Protein AF-A0A923BYA6-F1 (afdb_monomer_lite)

Secondary structure (DSSP, 8-state):
--TTHHHHHHIIIIIIIIIS---HHHHHHHHHHHHHHHHHHHHHH---S----SSB-TTSSBPPHHHHHHHHHHHHHHHHHH-GGGTTS---HHHHHHHHHHHHHHHH--HHHHHHHHT-SSTHHHHHHHHH--HHHHHHHHHSPPP----------HHHHHHHH--

pLDDT: mean 77.7, std 11.33, range [45.28, 96.12]

Radius of gyration: 24.32 Å; chains: 1; bounding box: 38×46×76 Å

Structure (mmCIF, N/CA/C/O backbone):
data_AF-A0A923BYA6-F1
#
_entry.id   AF-A0A923BYA6-F1
#
loop_
_atom_site.group_PDB
_atom_site.id
_atom_site.type_symbol
_atom_site.label_atom_id
_atom_site.label_alt_id
_atom_site.label_comp_id
_atom_site.label_asym_id
_atom_site.label_entity_id
_atom_site.label_seq_id
_atom_site.pdbx_PDB_ins_code
_atom_site.Cartn_x
_atom_site.Cartn_y
_atom_site.Cartn_z
_atom_site.occupancy
_atom_site.B_iso_or_equiv
_atom_site.auth_seq_id
_atom_site.auth_comp_id
_atom_site.auth_asym_id
_atom_site.auth_atom_id
_atom_site.pdbx_PDB_model_num
ATOM 1 N N . MET A 1 1 ? -3.812 -10.064 -28.946 1.00 48.19 1 MET A N 1
ATOM 2 C CA . MET A 1 1 ? -4.207 -10.042 -27.518 1.00 48.19 1 MET A CA 1
ATOM 3 C C . MET A 1 1 ? -2.940 -10.030 -26.677 1.00 48.19 1 MET A C 1
ATOM 5 O O . MET A 1 1 ? -2.030 -10.780 -26.997 1.00 48.19 1 MET A O 1
ATOM 9 N N . THR A 1 2 ? -2.831 -9.154 -25.676 1.00 62.66 2 THR A N 1
ATOM 10 C CA . THR A 1 2 ? -1.650 -9.089 -24.795 1.00 62.66 2 THR A CA 1
ATOM 11 C C . THR A 1 2 ? -1.549 -10.351 -23.932 1.00 62.66 2 THR A C 1
ATOM 13 O O . THR A 1 2 ? -2.568 -10.863 -23.474 1.00 62.66 2 THR A O 1
ATOM 16 N N . ALA A 1 3 ? -0.328 -10.832 -23.666 1.00 68.50 3 ALA A N 1
ATOM 17 C CA . ALA A 1 3 ? -0.073 -12.021 -22.835 1.00 68.50 3 ALA A CA 1
ATOM 18 C C . ALA A 1 3 ? -0.643 -11.914 -21.400 1.00 68.50 3 ALA A C 1
ATOM 20 O O . ALA A 1 3 ? -0.860 -12.920 -20.735 1.00 68.50 3 ALA A O 1
ATOM 21 N N . LEU A 1 4 ? -0.936 -10.691 -20.943 1.00 73.69 4 LEU A N 1
ATOM 22 C CA . LEU A 1 4 ? -1.566 -10.390 -19.656 1.00 73.69 4 LEU A CA 1
ATOM 23 C C . LEU A 1 4 ? -3.075 -10.668 -19.614 1.00 73.69 4 LEU A C 1
ATOM 25 O O . LEU A 1 4 ? -3.614 -10.881 -18.532 1.00 73.69 4 LEU A O 1
ATOM 29 N N . ALA A 1 5 ? -3.776 -10.659 -20.751 1.00 73.94 5 ALA A N 1
ATOM 30 C CA . ALA A 1 5 ? -5.236 -10.739 -20.753 1.00 73.94 5 ALA A CA 1
ATOM 31 C C . ALA A 1 5 ? -5.783 -12.074 -20.198 1.00 73.94 5 ALA A C 1
ATOM 33 O O . ALA A 1 5 ? -6.703 -12.017 -19.379 1.00 73.94 5 ALA A O 1
ATOM 34 N N . PRO A 1 6 ? -5.230 -13.255 -20.553 1.00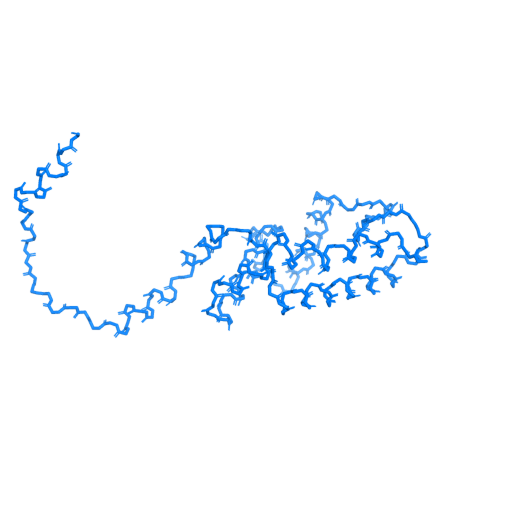 81.88 6 PRO A N 1
ATOM 35 C CA . PRO A 1 6 ? -5.698 -14.530 -20.001 1.00 81.88 6 PRO A CA 1
ATOM 36 C C . PRO A 1 6 ? -5.530 -14.671 -18.474 1.00 81.88 6 PRO A C 1
ATOM 38 O O . PRO A 1 6 ? -6.531 -14.950 -17.811 1.00 81.88 6 PRO A O 1
ATOM 41 N N . PRO A 1 7 ? -4.346 -14.432 -17.866 1.00 81.94 7 PRO A N 1
ATOM 42 C CA . PRO A 1 7 ? -4.195 -14.565 -16.416 1.00 81.94 7 PRO A CA 1
ATOM 43 C C . PRO A 1 7 ? -4.974 -13.494 -15.643 1.00 81.94 7 PRO A C 1
ATOM 45 O O . PRO A 1 7 ? -5.518 -13.788 -14.582 1.00 81.94 7 PRO A O 1
ATOM 48 N N . LEU A 1 8 ? -5.095 -12.271 -16.176 1.00 83.25 8 LEU A N 1
ATOM 49 C CA . LEU A 1 8 ? -5.892 -11.219 -15.540 1.00 83.25 8 LEU A CA 1
ATOM 50 C C . LEU A 1 8 ? -7.387 -11.568 -15.538 1.00 83.25 8 LEU A C 1
ATOM 52 O O . LEU A 1 8 ? -8.077 -11.360 -14.541 1.00 83.25 8 LEU A O 1
ATOM 56 N N . ALA A 1 9 ? -7.884 -12.133 -16.641 1.00 82.00 9 ALA A N 1
ATOM 57 C CA . ALA A 1 9 ? -9.257 -12.607 -16.738 1.00 82.00 9 ALA A CA 1
ATOM 58 C C . ALA A 1 9 ? -9.533 -13.759 -15.763 1.00 82.00 9 ALA A C 1
ATOM 60 O O . ALA A 1 9 ? -10.545 -13.711 -15.068 1.00 82.00 9 ALA A O 1
ATOM 61 N N . ALA A 1 10 ? -8.632 -14.743 -15.673 1.00 86.25 10 ALA A N 1
ATOM 62 C CA . ALA A 1 10 ? -8.747 -15.842 -14.715 1.00 86.25 10 ALA A CA 1
ATOM 63 C C . ALA A 1 10 ? -8.729 -15.326 -13.265 1.00 86.25 10 ALA A C 1
ATOM 65 O O . ALA A 1 10 ? -9.580 -15.687 -12.456 1.00 86.25 10 ALA A O 1
ATOM 66 N N . PHE A 1 11 ? -7.832 -14.392 -12.940 1.00 84.69 11 PHE A N 1
ATOM 67 C CA . PHE A 1 11 ? -7.780 -13.792 -11.608 1.00 84.69 11 PHE A CA 1
ATOM 68 C C . PHE A 1 11 ? -9.084 -13.062 -11.240 1.00 84.69 11 PHE A C 1
ATOM 70 O O . PHE A 1 11 ? -9.624 -13.266 -10.153 1.00 84.69 11 PHE A O 1
ATOM 77 N N . LEU A 1 12 ? -9.611 -12.235 -12.149 1.00 86.31 12 LEU A N 1
ATOM 78 C CA . LEU A 1 12 ? -10.807 -11.423 -11.903 1.00 86.31 12 LEU A CA 1
ATOM 79 C C . LEU A 1 12 ? -12.107 -12.237 -11.899 1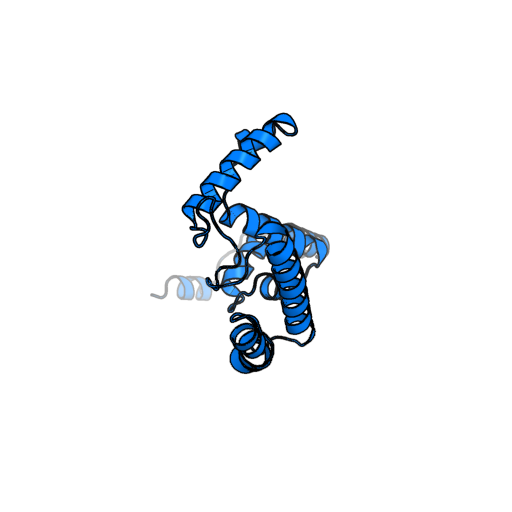.00 86.31 12 LEU A C 1
ATOM 81 O O . LEU A 1 12 ? -13.014 -11.917 -11.136 1.00 86.31 12 LEU A O 1
ATOM 85 N N . ARG A 1 13 ? -12.219 -13.264 -12.749 1.00 84.69 13 ARG A N 1
ATOM 86 C CA . ARG A 1 13 ? -13.468 -14.025 -12.934 1.00 84.69 13 ARG A CA 1
ATOM 87 C C . ARG A 1 13 ? -13.522 -15.334 -12.164 1.00 84.69 13 ARG A C 1
ATOM 89 O O . ARG A 1 13 ? -14.612 -15.857 -11.955 1.00 84.69 13 ARG A O 1
ATOM 96 N N . GLU A 1 14 ? -12.377 -15.870 -11.763 1.00 83.75 14 GLU A N 1
ATOM 97 C CA . GLU A 1 14 ? -12.303 -17.168 -11.096 1.00 83.75 14 GLU A CA 1
ATOM 98 C C . GLU A 1 14 ? -11.673 -17.007 -9.721 1.00 83.75 14 GLU A C 1
ATOM 100 O O . GLU A 1 14 ? -12.361 -17.208 -8.724 1.00 83.75 14 GLU A O 1
ATOM 105 N N . HIS A 1 15 ? -10.426 -16.543 -9.635 1.00 79.25 15 HIS A N 1
ATOM 106 C CA . HIS A 1 15 ? -9.714 -16.522 -8.356 1.00 79.25 15 HIS A CA 1
ATOM 107 C C . HIS A 1 15 ? -10.371 -15.609 -7.310 1.00 79.25 15 HIS A C 1
ATOM 109 O O . HIS A 1 15 ? -10.595 -16.014 -6.169 1.00 79.25 15 HIS A O 1
ATOM 115 N N . LEU A 1 16 ? -10.714 -14.371 -7.679 1.00 82.38 16 LEU A N 1
ATOM 116 C CA . LEU A 1 16 ? -11.363 -13.434 -6.760 1.00 82.38 16 LEU A CA 1
ATOM 117 C C . LEU A 1 16 ? -12.748 -13.922 -6.295 1.00 82.38 16 LEU A C 1
ATOM 119 O O . LEU A 1 16 ? -12.947 -14.055 -5.086 1.00 82.38 16 LEU A O 1
ATOM 123 N N . PRO A 1 17 ? -13.706 -14.221 -7.186 1.00 80.56 17 PRO A N 1
ATOM 124 C CA . PRO A 1 17 ? -15.046 -14.606 -6.754 1.00 80.56 17 PRO A CA 1
ATOM 125 C C . PRO A 1 17 ? -15.139 -16.044 -6.218 1.00 80.56 17 PRO A C 1
ATOM 127 O O . PRO A 1 17 ? -15.942 -16.284 -5.320 1.00 80.56 17 PRO A O 1
ATOM 130 N N . ARG A 1 18 ? -14.348 -17.007 -6.717 1.00 76.19 18 ARG A N 1
ATOM 131 C CA . ARG A 1 18 ? -14.448 -18.420 -6.296 1.00 76.19 18 ARG A CA 1
ATOM 132 C C . ARG A 1 18 ? -13.500 -18.764 -5.157 1.00 76.19 18 ARG A C 1
ATOM 134 O O . ARG A 1 18 ? -13.957 -19.220 -4.111 1.00 76.19 18 ARG A O 1
ATOM 141 N N . ASP A 1 19 ? -12.209 -18.505 -5.332 1.00 74.88 19 ASP A N 1
ATOM 142 C CA . ASP A 1 19 ? -11.195 -18.958 -4.369 1.00 74.88 19 ASP A CA 1
ATOM 143 C C . ASP A 1 19 ? -11.120 -18.022 -3.163 1.00 74.88 19 ASP A C 1
ATOM 145 O O . ASP A 1 19 ? -10.957 -18.454 -2.023 1.00 74.88 19 ASP A O 1
ATOM 149 N N . ARG A 1 20 ? -11.267 -16.715 -3.409 1.00 73.38 20 ARG A N 1
ATOM 150 C CA . ARG A 1 20 ? -11.241 -15.682 -2.366 1.00 73.38 20 ARG A CA 1
ATOM 151 C C . ARG A 1 20 ? -12.623 -15.279 -1.868 1.00 73.38 20 ARG A C 1
ATOM 153 O O . ARG A 1 20 ? -12.692 -14.555 -0.878 1.00 73.38 20 ARG A O 1
ATOM 160 N N . ARG A 1 21 ? -13.700 -15.731 -2.524 1.00 82.50 21 ARG A N 1
ATOM 161 C CA . ARG A 1 21 ? -15.092 -15.343 -2.219 1.00 82.50 21 ARG A CA 1
ATOM 162 C C . ARG A 1 21 ? -15.267 -13.823 -2.106 1.00 82.50 21 ARG A C 1
ATOM 164 O O . ARG A 1 21 ? -15.998 -13.326 -1.250 1.00 82.50 21 ARG A O 1
ATOM 171 N N . ALA A 1 22 ? -14.541 -13.079 -2.937 1.00 73.31 22 ALA A N 1
ATOM 172 C CA . ALA A 1 22 ? -14.560 -11.627 -2.937 1.00 73.31 22 ALA A CA 1
ATOM 173 C C . ALA A 1 22 ? -15.925 -11.109 -3.412 1.00 73.31 22 ALA A C 1
ATOM 175 O O . ALA A 1 22 ? -16.543 -11.679 -4.312 1.00 73.31 22 ALA A O 1
ATOM 176 N N . SER A 1 23 ? -16.391 -10.009 -2.815 1.00 81.06 23 SER A N 1
ATOM 177 C CA . SER A 1 23 ? -17.676 -9.410 -3.189 1.00 81.06 23 SER A CA 1
ATOM 178 C C . SER A 1 23 ? -17.650 -8.861 -4.628 1.00 81.06 23 SER A C 1
ATOM 180 O O . SER A 1 23 ? -16.567 -8.527 -5.127 1.00 81.06 23 SER A O 1
ATOM 182 N N . PRO A 1 24 ? -18.812 -8.689 -5.286 1.00 75.94 24 PRO A N 1
ATOM 183 C CA . PRO A 1 24 ? -18.885 -8.089 -6.621 1.00 75.94 24 PRO A CA 1
ATOM 184 C C . PRO A 1 24 ? -18.190 -6.723 -6.696 1.00 75.94 24 PRO A C 1
ATOM 186 O O . PRO A 1 24 ? -17.363 -6.499 -7.574 1.00 75.94 24 PRO A O 1
ATOM 189 N N . HIS A 1 25 ? -18.410 -5.867 -5.694 1.00 67.50 25 HIS A N 1
ATOM 190 C CA . HIS A 1 25 ? -17.767 -4.553 -5.597 1.00 67.50 25 HIS A CA 1
ATOM 191 C C . HIS A 1 25 ? -16.242 -4.640 -5.476 1.00 67.50 25 HIS A C 1
ATOM 193 O O . HIS A 1 25 ? -15.518 -3.785 -5.977 1.00 67.50 25 HIS A O 1
ATOM 199 N N . THR A 1 26 ? -15.727 -5.685 -4.826 1.00 74.44 26 THR A N 1
ATOM 200 C CA . THR A 1 26 ? -14.283 -5.945 -4.762 1.00 74.44 26 THR A CA 1
ATOM 201 C C . THR A 1 26 ? -13.751 -6.342 -6.125 1.00 74.44 26 THR A C 1
ATOM 203 O O . THR A 1 26 ? -12.730 -5.819 -6.555 1.00 74.44 26 THR A O 1
ATOM 206 N N . CYS A 1 27 ? -14.448 -7.235 -6.823 1.00 77.38 27 CYS A N 1
ATOM 207 C CA . CYS A 1 27 ? -14.052 -7.658 -8.160 1.00 77.38 27 CYS A CA 1
ATOM 208 C C . CYS A 1 27 ? -14.035 -6.463 -9.131 1.00 77.38 27 CYS A C 1
ATOM 210 O O . CYS A 1 27 ? -13.070 -6.303 -9.877 1.00 77.38 27 CYS A O 1
ATOM 212 N N . GLU A 1 28 ? -15.033 -5.578 -9.056 1.00 71.00 28 GLU A N 1
ATOM 213 C CA . GLU A 1 28 ? -15.101 -4.334 -9.836 1.00 71.00 28 GLU A CA 1
ATOM 214 C C . GLU A 1 28 ? -13.978 -3.351 -9.486 1.00 71.00 28 GLU A C 1
ATOM 216 O O . GLU A 1 28 ? -13.311 -2.836 -10.383 1.00 71.0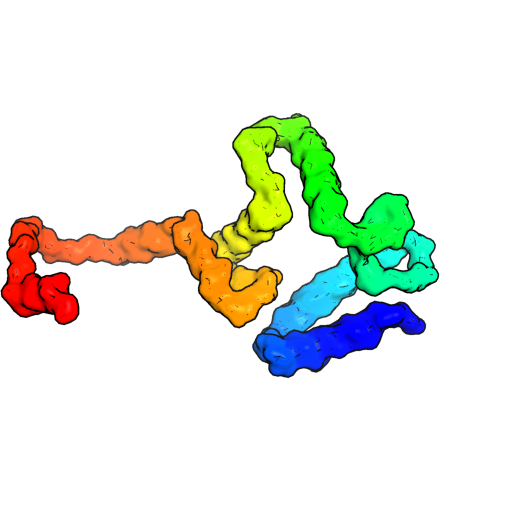0 28 GLU A O 1
ATOM 221 N N . ALA A 1 29 ? -13.710 -3.124 -8.197 1.00 74.38 29 ALA A N 1
ATOM 222 C CA . ALA A 1 29 ? -12.633 -2.237 -7.759 1.00 74.38 29 ALA A CA 1
ATOM 223 C C . ALA A 1 29 ? -11.256 -2.724 -8.240 1.00 74.38 29 ALA A C 1
ATOM 225 O O . ALA A 1 29 ? -10.424 -1.926 -8.686 1.00 74.38 29 ALA A O 1
ATOM 226 N N . TYR A 1 30 ? -11.020 -4.039 -8.202 1.00 82.00 30 TYR A N 1
ATOM 227 C CA . TYR A 1 30 ? -9.808 -4.645 -8.749 1.00 82.00 30 TYR A CA 1
ATOM 228 C C . TYR A 1 30 ? -9.760 -4.515 -10.274 1.00 82.00 30 TYR A C 1
ATOM 230 O O . TYR A 1 30 ? -8.732 -4.102 -10.808 1.00 82.00 30 TYR A O 1
ATOM 238 N N . ALA A 1 31 ? -10.858 -4.802 -10.979 1.00 75.75 31 ALA A N 1
ATOM 239 C CA . ALA A 1 31 ? -10.930 -4.661 -12.432 1.00 75.75 31 ALA A CA 1
ATOM 240 C C . ALA A 1 31 ? -10.616 -3.226 -12.882 1.00 75.75 31 ALA A C 1
ATOM 242 O O . ALA A 1 31 ? -9.780 -3.027 -13.766 1.00 75.75 31 ALA A O 1
ATOM 243 N N . TYR A 1 32 ? -11.210 -2.228 -12.224 1.00 73.12 32 TYR A N 1
ATOM 244 C CA . TYR A 1 32 ? -10.972 -0.816 -12.516 1.00 73.12 32 TYR A CA 1
ATOM 245 C C . TYR A 1 32 ? -9.520 -0.410 -12.228 1.00 73.12 32 TYR A C 1
ATOM 247 O O . TYR A 1 32 ? -8.873 0.257 -13.035 1.00 73.12 32 TYR A O 1
ATOM 255 N N . SER A 1 33 ? -8.959 -0.889 -11.116 1.00 80.62 33 SER A N 1
ATOM 256 C CA . SER A 1 33 ? -7.559 -0.643 -10.755 1.00 80.62 33 SER A CA 1
ATOM 257 C C . SER A 1 33 ? -6.589 -1.243 -11.781 1.00 80.62 33 SER A C 1
ATOM 259 O O . SER A 1 33 ? -5.635 -0.581 -12.194 1.00 80.62 33 SER A O 1
ATOM 261 N N . PHE A 1 34 ? -6.850 -2.464 -12.261 1.00 82.31 34 PHE A N 1
ATOM 262 C CA . PHE A 1 34 ? -6.064 -3.069 -13.337 1.00 82.31 34 PHE A CA 1
ATOM 263 C C . PHE A 1 34 ? -6.229 -2.334 -14.665 1.00 82.31 34 PHE A C 1
ATOM 265 O O . PHE A 1 34 ? -5.243 -2.161 -15.376 1.00 82.31 34 PHE A O 1
ATOM 272 N N . GLN A 1 35 ? -7.429 -1.854 -14.996 1.00 74.44 35 GLN A N 1
ATOM 273 C CA . GLN A 1 35 ? -7.652 -1.041 -16.190 1.00 74.44 35 GLN A CA 1
ATOM 274 C C . GLN A 1 35 ? -6.813 0.242 -16.157 1.00 74.44 35 GLN A C 1
ATOM 276 O O . GLN A 1 35 ? -6.127 0.555 -17.135 1.00 74.44 35 GLN A O 1
ATOM 281 N N . LEU A 1 36 ? -6.826 0.968 -15.036 1.00 75.25 36 LEU A N 1
ATOM 282 C CA . LEU A 1 36 ? -6.011 2.171 -14.855 1.00 75.25 36 LEU A CA 1
ATOM 283 C C . LEU A 1 36 ? -4.518 1.854 -14.959 1.00 75.25 36 LEU A C 1
ATOM 285 O O . LEU A 1 36 ? -3.783 2.565 -15.644 1.00 75.25 36 LEU A O 1
ATOM 289 N N . LEU A 1 37 ? -4.080 0.759 -14.340 1.00 79.38 37 LEU A N 1
ATOM 290 C CA . LEU A 1 37 ? -2.686 0.329 -14.348 1.00 79.38 37 LEU A CA 1
ATOM 291 C C . LEU A 1 37 ? -2.207 -0.078 -15.746 1.00 79.38 37 LEU A C 1
ATOM 293 O O . LEU A 1 37 ? -1.147 0.367 -16.177 1.00 79.38 37 LEU A O 1
ATOM 297 N N . VAL A 1 38 ? -2.995 -0.859 -16.487 1.00 74.62 38 VAL A N 1
ATOM 298 C CA . VAL A 1 38 ? -2.680 -1.248 -17.870 1.00 74.62 38 VAL A CA 1
ATOM 299 C C . VAL A 1 38 ? -2.665 -0.020 -18.780 1.00 74.62 38 VAL A C 1
ATOM 301 O O . VAL A 1 38 ? -1.762 0.122 -19.602 1.00 74.62 38 VAL A O 1
ATOM 304 N N . THR A 1 39 ? -3.607 0.908 -18.598 1.00 68.31 39 THR A N 1
ATOM 305 C CA . THR A 1 39 ? -3.653 2.170 -19.355 1.00 68.31 39 THR A CA 1
ATOM 306 C C . THR A 1 39 ? -2.427 3.039 -19.070 1.00 68.31 39 THR A C 1
ATOM 308 O O . THR A 1 39 ? -1.815 3.582 -19.992 1.00 68.31 39 THR A O 1
ATOM 311 N N . PHE A 1 40 ? -2.032 3.155 -17.802 1.00 74.62 40 PHE A N 1
ATOM 312 C CA . PHE A 1 40 ? -0.825 3.867 -17.392 1.00 74.62 40 PHE A CA 1
ATOM 313 C C . PHE A 1 40 ? 0.436 3.216 -17.973 1.00 74.62 40 PHE A C 1
ATOM 315 O O . PHE A 1 40 ? 1.258 3.902 -18.582 1.00 74.62 40 PHE A O 1
ATOM 322 N N . ALA A 1 41 ? 0.565 1.895 -17.841 1.00 73.00 41 ALA A N 1
ATOM 323 C CA . ALA A 1 41 ? 1.710 1.138 -18.333 1.00 73.00 41 ALA A CA 1
ATOM 324 C C . ALA A 1 41 ? 1.845 1.247 -19.859 1.00 73.00 41 ALA A C 1
ATOM 326 O O . ALA A 1 41 ? 2.930 1.550 -20.350 1.00 73.00 41 ALA A O 1
ATOM 327 N N . ALA A 1 42 ? 0.745 1.112 -20.608 1.00 68.81 42 ALA A N 1
ATOM 328 C CA . ALA A 1 42 ? 0.736 1.267 -22.063 1.00 68.81 42 ALA A CA 1
ATOM 329 C C . ALA A 1 42 ? 1.233 2.656 -22.502 1.00 68.81 42 ALA A C 1
ATOM 331 O O . ALA A 1 42 ? 2.034 2.771 -23.429 1.00 68.81 42 ALA A O 1
ATOM 332 N N . ARG A 1 43 ? 0.816 3.716 -21.796 1.00 69.81 43 ARG A N 1
ATOM 333 C CA . ARG A 1 43 ? 1.271 5.091 -22.063 1.00 69.81 43 ARG A CA 1
ATOM 334 C C . ARG A 1 43 ? 2.740 5.307 -21.704 1.00 69.81 43 ARG A C 1
ATOM 336 O O . ARG A 1 43 ? 3.428 6.064 -22.384 1.00 69.81 43 ARG A O 1
ATOM 343 N N . ARG A 1 44 ? 3.216 4.678 -20.626 1.00 70.50 44 ARG A N 1
ATOM 344 C CA . ARG A 1 44 ? 4.562 4.900 -20.087 1.00 70.50 44 ARG A CA 1
ATOM 345 C C . ARG A 1 44 ? 5.637 4.093 -20.807 1.00 70.50 44 ARG A C 1
ATOM 347 O O . ARG A 1 44 ? 6.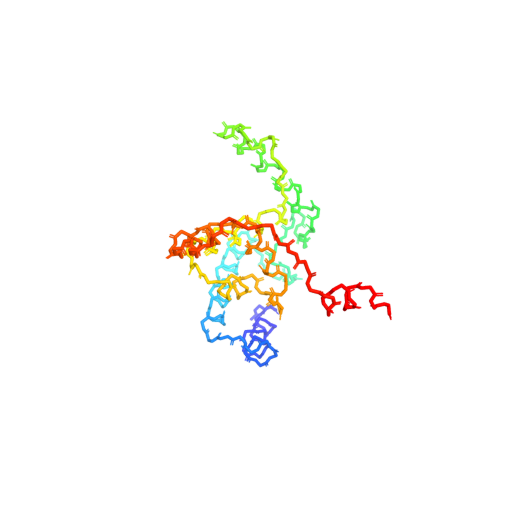744 4.596 -20.961 1.00 70.50 44 ARG A O 1
ATOM 354 N N . LEU A 1 45 ? 5.324 2.865 -21.210 1.00 69.88 45 LEU A N 1
ATOM 355 C CA . LEU A 1 45 ? 6.325 1.900 -21.657 1.00 69.88 45 LEU A CA 1
ATOM 356 C C . LEU A 1 45 ? 6.570 1.910 -23.168 1.00 69.88 45 LEU A C 1
ATOM 358 O O . LEU A 1 45 ? 7.633 1.473 -23.583 1.00 69.88 45 LEU A O 1
ATOM 362 N N . ARG A 1 46 ? 5.647 2.433 -23.993 1.00 65.88 46 ARG A N 1
ATOM 363 C CA . ARG A 1 46 ? 5.769 2.463 -25.472 1.00 65.88 46 ARG A CA 1
ATOM 364 C C . ARG A 1 46 ? 6.193 1.115 -26.107 1.00 65.88 46 ARG A C 1
ATOM 366 O O . ARG A 1 46 ? 6.738 1.111 -27.205 1.00 65.88 46 ARG A O 1
ATOM 373 N N . THR A 1 47 ? 5.956 -0.021 -25.449 1.00 59.66 47 THR A N 1
ATOM 374 C CA . THR A 1 47 ? 6.443 -1.346 -25.872 1.00 59.66 47 THR A CA 1
ATOM 375 C C . THR A 1 47 ? 5.314 -2.312 -26.229 1.00 59.66 47 THR A C 1
ATOM 377 O O . THR A 1 47 ? 4.242 -2.311 -25.622 1.00 59.66 47 THR A O 1
ATOM 380 N N . GLN A 1 48 ? 5.592 -3.174 -27.215 1.00 51.88 48 GLN A N 1
ATOM 381 C CA . GLN A 1 48 ? 4.827 -4.377 -27.547 1.00 51.88 48 GLN A CA 1
ATOM 382 C C . GLN A 1 48 ? 5.597 -5.624 -27.055 1.00 51.88 48 GLN A C 1
ATOM 384 O O . GLN A 1 48 ? 6.596 -5.988 -27.661 1.00 51.88 48 GLN A O 1
ATOM 389 N N . GLY A 1 49 ? 5.132 -6.283 -25.980 1.00 49.28 49 GLY A N 1
ATOM 390 C CA . GLY A 1 49 ? 5.681 -7.558 -25.448 1.00 49.28 49 GLY A CA 1
ATOM 391 C C . GLY A 1 49 ? 7.009 -7.407 -24.679 1.00 49.28 49 GLY A C 1
ATOM 392 O O . GLY A 1 49 ? 7.723 -6.440 -24.887 1.00 49.28 49 GLY A O 1
ATOM 393 N N . LEU A 1 50 ? 7.437 -8.265 -23.746 1.00 45.28 50 LEU A N 1
ATOM 394 C CA . LEU A 1 50 ? 7.055 -9.626 -23.346 1.00 45.28 50 LEU A CA 1
ATOM 395 C C . LEU A 1 50 ? 7.515 -9.849 -21.882 1.00 45.28 50 LEU A C 1
ATOM 397 O O . LEU A 1 50 ? 8.328 -10.716 -21.593 1.00 45.28 50 LEU A O 1
ATOM 401 N N . ASP A 1 51 ? 7.027 -9.035 -20.946 1.00 50.88 51 ASP A N 1
ATOM 402 C CA . ASP A 1 51 ? 7.229 -9.290 -19.517 1.00 50.88 51 ASP A CA 1
ATOM 403 C C . ASP A 1 51 ? 5.940 -8.935 -18.768 1.00 50.88 51 ASP A C 1
ATOM 405 O O . ASP A 1 51 ? 5.399 -7.838 -18.907 1.00 50.88 51 ASP A O 1
ATOM 409 N N . THR A 1 52 ? 5.400 -9.885 -18.005 1.00 57.72 52 THR A N 1
ATOM 410 C CA . THR A 1 52 ? 4.120 -9.775 -17.270 1.00 57.72 52 THR A CA 1
ATOM 411 C C . THR A 1 52 ? 4.186 -8.726 -16.142 1.00 57.72 52 THR A C 1
ATOM 413 O O . THR A 1 52 ? 3.191 -8.441 -15.476 1.00 57.72 52 THR A O 1
ATOM 416 N N . ALA A 1 53 ? 5.361 -8.141 -15.896 1.00 65.88 53 ALA A N 1
ATOM 417 C CA . ALA A 1 53 ? 5.587 -7.164 -14.845 1.00 65.88 53 ALA A CA 1
ATOM 418 C C . ALA A 1 53 ? 4.993 -5.790 -15.202 1.00 65.88 53 ALA A C 1
ATOM 420 O O . ALA A 1 53 ? 5.415 -5.124 -16.142 1.00 65.88 53 ALA A O 1
ATOM 421 N N . LEU A 1 54 ? 4.034 -5.334 -14.389 1.00 69.56 54 LEU A N 1
ATOM 422 C CA . LEU A 1 54 ? 3.363 -4.037 -14.563 1.00 69.56 54 LEU A CA 1
ATOM 423 C C . LEU A 1 54 ? 4.268 -2.841 -14.225 1.00 69.56 54 LEU A C 1
ATOM 425 O O . LEU A 1 54 ? 4.080 -1.750 -14.759 1.00 69.56 54 LEU A O 1
ATOM 429 N N . PHE A 1 55 ? 5.257 -3.047 -13.354 1.00 77.50 55 PHE A N 1
ATOM 430 C CA . PHE A 1 55 ? 6.258 -2.045 -13.000 1.00 77.50 55 PHE A CA 1
ATOM 431 C C . PHE A 1 55 ? 7.623 -2.495 -13.502 1.00 77.50 55 PHE A C 1
ATOM 433 O O . PHE A 1 55 ? 8.104 -3.560 -13.111 1.00 77.50 55 PHE A O 1
ATOM 440 N N . LEU A 1 56 ? 8.249 -1.662 -14.332 1.00 80.62 56 LEU A N 1
ATOM 441 C CA . LEU A 1 56 ? 9.576 -1.905 -14.885 1.00 80.62 56 LEU A CA 1
ATOM 442 C C . LEU A 1 56 ? 10.597 -0.921 -14.308 1.00 80.62 56 LEU A C 1
ATOM 444 O O . LEU A 1 56 ? 10.269 0.216 -13.966 1.00 80.62 56 LEU A O 1
ATOM 448 N N . ASN A 1 57 ? 11.844 -1.363 -14.205 1.00 82.94 57 ASN A N 1
ATOM 449 C CA . ASN A 1 57 ? 12.982 -0.524 -13.855 1.00 82.94 57 ASN A CA 1
ATOM 450 C C . ASN A 1 57 ? 13.522 0.229 -15.090 1.00 82.94 57 ASN A C 1
ATOM 452 O O . ASN A 1 57 ? 13.051 0.040 -16.212 1.00 82.94 57 ASN A O 1
ATOM 456 N N . GLY A 1 58 ? 14.553 1.061 -14.899 1.00 81.06 58 GLY A N 1
ATOM 457 C CA . GLY A 1 58 ? 15.167 1.847 -15.982 1.00 81.06 58 GLY A CA 1
ATOM 458 C C . GLY A 1 58 ? 15.788 1.021 -17.120 1.00 81.06 58 GLY A C 1
ATOM 459 O O . GLY A 1 58 ? 16.027 1.562 -18.191 1.00 81.06 58 GLY A O 1
ATOM 460 N N . THR A 1 59 ? 16.014 -0.281 -16.911 1.00 82.06 59 THR A N 1
ATOM 461 C CA . THR A 1 59 ? 16.511 -1.227 -17.931 1.00 82.06 59 THR A CA 1
ATOM 462 C C . THR A 1 59 ? 15.392 -2.014 -18.622 1.00 82.06 59 THR A C 1
ATOM 464 O O . THR A 1 59 ? 15.678 -2.920 -19.396 1.00 82.06 59 THR A O 1
ATOM 467 N N . GLY A 1 60 ? 14.121 -1.714 -18.326 1.00 72.88 60 GLY A N 1
ATOM 468 C CA . GLY A 1 60 ? 12.964 -2.409 -18.899 1.00 72.88 60 GLY A CA 1
ATOM 469 C C . GLY A 1 60 ? 12.672 -3.787 -18.296 1.00 72.88 60 GLY A C 1
ATOM 470 O O . GLY A 1 60 ? 11.812 -4.492 -18.806 1.00 72.88 60 GLY A O 1
ATOM 471 N N . ARG A 1 61 ? 13.349 -4.175 -17.208 1.00 79.44 61 ARG A N 1
ATOM 472 C C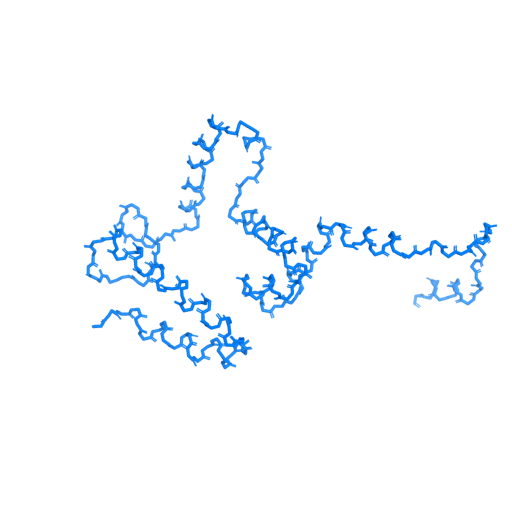A . ARG A 1 61 ? 13.083 -5.424 -16.465 1.00 79.44 61 ARG A CA 1
ATOM 473 C C . ARG A 1 61 ? 12.100 -5.187 -15.323 1.00 79.44 61 ARG A C 1
ATOM 475 O O . ARG A 1 61 ? 11.938 -4.048 -14.893 1.00 79.44 61 ARG A O 1
ATOM 482 N N . ALA A 1 62 ? 11.514 -6.250 -14.773 1.00 79.06 62 ALA A N 1
ATOM 483 C CA . ALA A 1 62 ? 10.642 -6.172 -13.599 1.00 79.06 62 ALA A CA 1
ATOM 484 C C . ALA A 1 62 ? 11.260 -5.368 -12.432 1.00 79.06 62 ALA A C 1
ATOM 486 O O . ALA A 1 62 ? 12.433 -5.527 -12.079 1.00 79.06 62 ALA A O 1
ATOM 487 N N . MET A 1 63 ? 10.455 -4.497 -11.821 1.00 86.25 63 MET A N 1
ATOM 488 C CA . MET A 1 63 ? 10.844 -3.714 -10.649 1.00 86.25 63 MET A CA 1
ATOM 489 C C . MET A 1 63 ? 11.060 -4.625 -9.437 1.00 86.25 63 MET A C 1
ATOM 491 O O . MET A 1 63 ? 10.195 -5.425 -9.085 1.00 86.25 63 MET A O 1
ATOM 495 N N . THR A 1 64 ? 12.191 -4.459 -8.753 1.00 89.31 64 THR A N 1
ATOM 496 C CA . THR A 1 64 ? 12.475 -5.162 -7.496 1.00 89.31 64 THR A CA 1
ATOM 497 C C . THR A 1 64 ? 12.012 -4.342 -6.295 1.00 89.31 64 THR A C 1
ATOM 499 O O . THR A 1 64 ? 11.855 -3.121 -6.374 1.00 89.31 64 THR A O 1
ATOM 502 N N . ARG A 1 65 ? 11.852 -4.997 -5.140 1.00 87.19 65 ARG A N 1
ATOM 503 C CA . ARG A 1 65 ? 11.538 -4.316 -3.876 1.00 87.19 65 ARG A CA 1
ATOM 504 C C . ARG A 1 65 ? 12.560 -3.222 -3.544 1.00 87.19 65 ARG A C 1
ATOM 506 O O . ARG A 1 65 ? 12.163 -2.099 -3.256 1.00 87.19 65 ARG A O 1
ATOM 513 N N . SER A 1 66 ? 13.853 -3.531 -3.628 1.00 90.38 66 SER A N 1
ATOM 514 C CA . SER A 1 66 ? 14.924 -2.562 -3.359 1.00 90.38 66 SER A CA 1
ATOM 515 C C . SER A 1 66 ? 14.931 -1.415 -4.373 1.00 90.38 66 SER A C 1
ATOM 517 O O . SER A 1 66 ? 15.181 -0.274 -4.003 1.00 90.38 66 SER A O 1
ATOM 519 N N . GLY A 1 67 ? 14.592 -1.687 -5.639 1.00 92.12 67 GLY A N 1
ATOM 520 C CA . GLY A 1 67 ? 14.420 -0.646 -6.654 1.00 92.12 67 GLY A CA 1
ATOM 521 C C . GLY A 1 67 ? 13.273 0.311 -6.322 1.00 92.12 67 GLY A C 1
ATOM 522 O O . GLY A 1 67 ? 13.418 1.524 -6.459 1.00 92.12 67 GLY A O 1
ATOM 523 N N . PHE A 1 68 ? 12.157 -0.214 -5.812 1.00 91.69 68 PHE A N 1
ATOM 524 C CA . PHE A 1 68 ? 11.055 0.616 -5.330 1.00 91.69 68 PHE A CA 1
ATOM 525 C C . PHE A 1 68 ? 11.448 1.433 -4.091 1.00 91.69 68 PHE A C 1
ATOM 527 O O . PHE A 1 68 ? 11.147 2.621 -4.028 1.00 91.69 68 PHE A O 1
ATOM 534 N N . GLU A 1 69 ? 12.144 0.829 -3.122 1.00 93.00 69 GLU A N 1
ATOM 535 C CA . GLU A 1 69 ? 12.654 1.529 -1.932 1.00 93.00 69 GLU A CA 1
ATOM 536 C C . GLU A 1 69 ? 13.614 2.672 -2.315 1.00 93.00 69 GLU A C 1
ATOM 538 O O . GLU A 1 69 ? 13.492 3.773 -1.782 1.00 93.00 69 GLU A O 1
ATOM 543 N N . TYR A 1 70 ? 14.490 2.459 -3.303 1.00 93.69 70 TYR A N 1
ATOM 544 C CA . TYR A 1 70 ? 15.358 3.502 -3.861 1.00 93.69 70 TYR A CA 1
ATOM 545 C C . TYR A 1 70 ? 14.561 4.657 -4.487 1.00 93.69 70 TYR A C 1
ATOM 547 O O . TYR A 1 70 ? 14.817 5.829 -4.207 1.00 93.69 70 TYR A O 1
ATOM 555 N N . ILE A 1 71 ? 13.556 4.345 -5.312 1.00 94.12 71 ILE A N 1
ATOM 556 C CA . ILE A 1 71 ? 12.690 5.367 -5.917 1.00 94.12 71 ILE A CA 1
ATOM 557 C C . ILE A 1 71 ? 11.932 6.139 -4.834 1.00 94.12 71 ILE A C 1
ATOM 559 O O . ILE A 1 71 ? 11.792 7.358 -4.938 1.00 94.12 71 ILE A O 1
ATOM 563 N N . LEU A 1 72 ? 11.455 5.454 -3.794 1.00 94.56 72 LEU A N 1
ATOM 564 C CA . LEU A 1 72 ? 10.766 6.081 -2.674 1.00 94.56 72 LEU A CA 1
ATOM 565 C C . LEU A 1 72 ? 11.685 7.056 -1.924 1.00 94.56 72 LEU A C 1
ATOM 567 O O . LEU A 1 72 ? 11.260 8.178 -1.661 1.00 94.56 72 LEU A O 1
ATOM 571 N N . ALA A 1 73 ? 12.938 6.677 -1.654 1.00 93.75 73 ALA A N 1
ATOM 572 C CA . ALA A 1 73 ? 13.937 7.561 -1.043 1.00 93.75 73 ALA A CA 1
ATOM 573 C C . ALA A 1 73 ? 14.107 8.867 -1.834 1.00 93.75 73 ALA A C 1
ATOM 575 O O . ALA A 1 73 ? 13.992 9.953 -1.269 1.00 93.75 73 ALA A O 1
ATOM 576 N N . LYS A 1 74 ? 14.232 8.770 -3.162 1.00 94.25 74 LYS A N 1
ATOM 577 C CA . LYS A 1 74 ? 14.317 9.947 -4.038 1.00 94.25 74 LYS A CA 1
ATOM 578 C C . LYS A 1 74 ? 13.093 10.865 -3.925 1.00 94.25 74 LYS A C 1
ATOM 580 O O . LYS A 1 74 ? 13.220 12.084 -3.955 1.00 94.25 74 LYS A O 1
ATOM 585 N N . HIS A 1 75 ? 11.892 10.300 -3.802 1.00 94.81 75 HIS A N 1
ATOM 586 C CA . HIS A 1 75 ? 10.679 11.109 -3.642 1.00 94.81 75 HIS A CA 1
ATOM 587 C C . HIS A 1 75 ? 10.573 11.740 -2.252 1.00 94.81 75 HIS A C 1
ATOM 589 O O . HIS A 1 75 ? 9.999 12.819 -2.131 1.00 94.81 75 HIS A O 1
ATOM 595 N N . ILE A 1 76 ? 11.135 11.109 -1.218 1.00 95.12 76 ILE A N 1
ATOM 596 C CA . ILE A 1 76 ? 11.207 11.688 0.128 1.00 95.12 76 ILE A CA 1
ATOM 597 C C . ILE A 1 76 ? 12.097 12.934 0.123 1.00 95.12 76 ILE A C 1
ATOM 599 O O . ILE A 1 76 ? 11.701 13.942 0.699 1.00 95.12 76 ILE A O 1
ATOM 603 N N . GLU A 1 77 ? 13.238 12.906 -0.570 1.00 94.31 77 GLU A N 1
ATOM 604 C CA . GLU A 1 77 ? 14.116 14.079 -0.722 1.00 94.31 77 GLU A CA 1
ATOM 605 C C . GLU A 1 77 ? 13.391 15.251 -1.398 1.00 94.31 77 GLU A C 1
ATOM 607 O O . GLU A 1 77 ? 13.451 16.383 -0.925 1.00 94.31 77 GLU A O 1
ATOM 612 N N . ILE A 1 78 ? 12.635 14.975 -2.466 1.00 95.50 78 ILE A N 1
ATOM 613 C CA . ILE A 1 78 ? 11.827 15.994 -3.154 1.00 95.50 78 ILE A CA 1
ATOM 614 C C . ILE A 1 78 ? 10.726 16.525 -2.228 1.00 95.50 78 ILE A C 1
ATOM 616 O O . ILE A 1 78 ? 10.523 17.733 -2.124 1.00 95.50 78 ILE A O 1
ATOM 620 N N . ALA A 1 79 ? 10.016 15.635 -1.531 1.00 94.56 79 ALA A N 1
ATOM 621 C CA . ALA A 1 79 ? 8.951 16.014 -0.609 1.00 94.56 79 ALA A CA 1
ATOM 622 C C . ALA A 1 79 ? 9.475 16.833 0.577 1.00 94.56 79 ALA A C 1
ATOM 624 O O . ALA A 1 79 ? 8.764 17.708 1.070 1.00 94.56 79 ALA A O 1
ATOM 625 N N . ALA A 1 80 ? 10.714 16.596 1.010 1.00 95.62 80 ALA A N 1
ATOM 626 C CA . ALA A 1 80 ? 11.340 17.325 2.103 1.00 95.62 80 ALA A CA 1
ATOM 627 C C . ALA A 1 80 ? 11.522 18.819 1.806 1.00 95.62 80 ALA A C 1
ATOM 629 O O . ALA A 1 80 ? 11.469 19.623 2.735 1.00 95.62 80 ALA A O 1
ATOM 630 N N . ALA A 1 81 ? 11.654 19.204 0.532 1.00 94.88 81 ALA A N 1
ATOM 631 C CA . ALA A 1 81 ? 11.702 20.611 0.136 1.00 94.88 81 ALA A CA 1
ATOM 632 C C . ALA A 1 81 ? 10.387 21.356 0.440 1.00 94.88 81 ALA A C 1
ATOM 634 O O . ALA A 1 81 ? 10.401 22.555 0.699 1.00 94.88 81 ALA A O 1
ATOM 635 N N . VAL A 1 82 ? 9.254 20.644 0.426 1.00 96.12 82 VAL A N 1
ATOM 636 C CA . VAL A 1 82 ? 7.918 21.198 0.710 1.00 96.12 82 VAL A CA 1
ATOM 637 C C . VAL A 1 82 ? 7.508 20.953 2.165 1.00 96.12 82 VAL A C 1
ATOM 639 O O . VAL A 1 82 ? 6.845 21.784 2.779 1.00 96.12 82 VAL A O 1
ATOM 642 N N . GLN A 1 83 ? 7.896 19.810 2.731 1.00 95.56 83 GLN A N 1
ATOM 643 C CA . GLN A 1 83 ? 7.551 19.384 4.083 1.00 95.56 83 GLN A CA 1
ATOM 644 C C . GLN A 1 83 ? 8.799 18.843 4.806 1.00 95.56 83 GLN A C 1
ATOM 646 O O . GLN A 1 83 ? 9.008 17.627 4.844 1.00 95.56 83 GLN A O 1
ATOM 651 N N . PRO A 1 84 ? 9.612 19.715 5.433 1.00 94.06 84 PRO A N 1
ATOM 652 C CA . PRO A 1 84 ? 10.872 19.320 6.072 1.00 94.06 84 PRO A CA 1
ATOM 653 C C . PRO A 1 84 ? 10.708 18.274 7.182 1.00 94.06 84 PRO A C 1
ATOM 655 O O . PRO A 1 84 ? 11.598 17.454 7.411 1.00 94.06 84 PRO A O 1
ATOM 658 N N . SER A 1 85 ? 9.542 18.236 7.839 1.00 95.12 85 SER A N 1
ATOM 659 C CA . SER A 1 85 ? 9.253 17.267 8.907 1.00 95.12 85 SER A CA 1
ATOM 660 C C . SER A 1 85 ? 9.263 15.803 8.446 1.00 95.12 85 SER A C 1
ATOM 662 O O . SER A 1 85 ? 9.308 14.903 9.286 1.00 95.12 85 SER A O 1
ATOM 664 N N . ILE A 1 86 ? 9.230 15.534 7.133 1.00 93.25 86 ILE A N 1
ATOM 665 C CA . ILE A 1 86 ? 9.289 14.170 6.598 1.00 93.25 86 ILE A CA 1
ATOM 666 C C . ILE A 1 86 ? 10.662 13.516 6.804 1.00 93.25 86 ILE A C 1
ATOM 668 O O . ILE A 1 86 ? 10.721 12.299 6.959 1.00 93.25 86 ILE A O 1
ATOM 672 N N . ILE A 1 87 ? 11.743 14.304 6.878 1.00 90.44 87 ILE A N 1
ATOM 673 C CA . ILE A 1 87 ? 13.115 13.798 7.056 1.00 90.44 87 ILE A CA 1
ATOM 674 C C . ILE A 1 87 ? 13.256 13.061 8.396 1.00 90.44 87 ILE A C 1
ATOM 676 O O . ILE A 1 87 ? 13.928 12.038 8.481 1.00 90.44 87 ILE A O 1
ATOM 680 N N . GLY A 1 88 ? 12.579 13.542 9.443 1.00 91.00 88 GLY A N 1
ATOM 681 C CA . GLY A 1 88 ? 12.592 12.916 10.768 1.00 91.00 88 GLY A CA 1
ATOM 682 C C . GLY A 1 88 ? 11.723 11.659 10.886 1.00 91.00 88 GLY A C 1
ATOM 683 O O . GLY A 1 88 ? 11.633 11.082 11.969 1.00 91.00 88 GLY A O 1
ATOM 684 N N . LYS A 1 89 ? 11.040 11.236 9.813 1.00 91.88 89 LYS A N 1
ATOM 685 C CA . LYS A 1 89 ? 10.097 10.111 9.836 1.00 91.88 89 LYS A CA 1
ATOM 686 C C . LYS A 1 89 ? 10.664 8.901 9.106 1.00 91.88 89 LYS A C 1
ATOM 688 O O . LYS A 1 89 ? 11.250 9.001 8.034 1.00 91.88 89 LYS A O 1
ATOM 693 N N . LYS A 1 90 ? 10.391 7.712 9.645 1.00 92.25 90 LYS A N 1
ATOM 694 C CA . LYS A 1 90 ? 10.674 6.451 8.953 1.00 92.25 90 LYS A CA 1
ATOM 695 C C . LYS A 1 90 ? 9.628 6.222 7.863 1.00 92.25 90 LYS A C 1
ATOM 697 O O . LYS A 1 90 ? 8.506 5.824 8.164 1.00 92.25 90 LYS A O 1
ATOM 702 N N . VAL A 1 91 ? 9.999 6.436 6.605 1.00 93.50 91 VAL A N 1
ATOM 703 C CA . VAL A 1 91 ? 9.127 6.190 5.449 1.00 93.50 91 VAL A CA 1
ATOM 704 C C . VAL A 1 91 ? 9.604 4.942 4.708 1.00 93.50 91 VAL A C 1
ATOM 706 O O . VAL A 1 91 ? 10.761 4.828 4.320 1.00 93.50 91 VAL A O 1
ATOM 709 N N . SER A 1 92 ? 8.707 3.973 4.535 1.00 91.19 92 SER A N 1
ATOM 710 C CA . SER A 1 92 ? 8.961 2.730 3.799 1.00 91.19 92 SER A CA 1
ATOM 711 C C . SER A 1 92 ? 7.675 2.249 3.122 1.00 91.19 92 SER A C 1
ATOM 713 O O . SER A 1 92 ? 6.592 2.699 3.509 1.00 91.19 92 SER A O 1
ATOM 715 N N . PRO A 1 93 ? 7.734 1.297 2.171 1.00 89.06 93 PRO A N 1
ATOM 716 C CA . PRO A 1 93 ? 6.529 0.772 1.522 1.00 89.06 93 PRO A CA 1
ATOM 717 C C . PRO A 1 93 ? 5.508 0.211 2.523 1.00 89.06 93 PRO A C 1
ATOM 719 O O . PRO A 1 93 ? 4.303 0.407 2.375 1.00 89.06 93 PRO A O 1
ATOM 722 N N . HIS A 1 94 ? 5.992 -0.432 3.589 1.00 86.69 94 HIS A N 1
ATOM 723 C CA . HIS A 1 94 ? 5.134 -0.951 4.651 1.00 86.69 94 HIS A CA 1
ATOM 724 C C . HIS A 1 94 ? 4.476 0.171 5.468 1.00 86.69 94 HIS A C 1
ATOM 726 O O . HIS A 1 94 ? 3.297 0.075 5.801 1.00 86.69 94 HIS A O 1
ATOM 732 N N . VAL A 1 95 ? 5.207 1.253 5.766 1.00 89.69 95 VAL A N 1
ATOM 733 C CA . VAL A 1 95 ? 4.646 2.419 6.472 1.00 89.69 95 VAL A CA 1
ATOM 734 C C . VAL A 1 95 ? 3.603 3.125 5.605 1.00 89.69 95 VAL A C 1
ATOM 736 O O . VAL A 1 95 ? 2.534 3.446 6.106 1.00 89.69 95 VAL A O 1
ATOM 739 N N . LEU A 1 96 ? 3.848 3.277 4.300 1.00 90.19 96 LEU A N 1
ATOM 740 C CA . LEU A 1 96 ? 2.864 3.844 3.370 1.00 90.19 96 LEU A CA 1
ATOM 741 C C . LEU A 1 96 ? 1.573 3.018 3.328 1.00 90.19 96 LEU A C 1
ATOM 743 O O . LEU A 1 96 ? 0.477 3.577 3.390 1.00 90.19 96 LEU A O 1
ATOM 747 N N . ARG A 1 97 ? 1.691 1.684 3.282 1.00 85.75 97 ARG A N 1
ATOM 748 C CA . ARG A 1 97 ? 0.535 0.781 3.366 1.00 85.75 97 ARG A CA 1
ATOM 749 C C . ARG A 1 97 ? -0.215 0.956 4.685 1.00 85.75 97 ARG A C 1
ATOM 751 O O . ARG A 1 97 ? -1.441 0.982 4.681 1.00 85.75 97 ARG A O 1
ATOM 758 N N . HIS A 1 98 ? 0.506 1.097 5.796 1.00 84.00 98 HIS A N 1
ATOM 759 C CA . HIS A 1 98 ? -0.096 1.342 7.102 1.00 84.00 98 HIS A CA 1
ATOM 760 C C . HIS A 1 98 ? -0.848 2.681 7.134 1.00 84.00 98 HIS A C 1
ATOM 762 O O . HIS A 1 98 ? -2.014 2.703 7.503 1.00 84.00 98 HIS A O 1
ATOM 768 N N . SER A 1 99 ? -0.245 3.776 6.665 1.00 87.56 99 SER A N 1
ATOM 769 C CA . SER A 1 99 ? -0.910 5.085 6.582 1.00 87.56 99 SER A CA 1
ATOM 770 C C . SER A 1 99 ? -2.169 5.053 5.710 1.00 87.56 99 SER A C 1
ATOM 772 O O . SER A 1 99 ? -3.202 5.583 6.111 1.00 87.56 99 SER A O 1
ATOM 774 N N . CYS A 1 100 ? -2.120 4.380 4.555 1.00 86.00 100 CYS A N 1
ATOM 775 C CA . CYS A 1 100 ? -3.291 4.181 3.698 1.00 86.00 100 CYS A CA 1
ATOM 776 C C . CYS A 1 100 ? -4.414 3.426 4.430 1.00 86.00 100 CYS A C 1
ATOM 778 O O . CYS A 1 100 ? -5.577 3.829 4.364 1.00 86.00 100 CYS A O 1
ATOM 780 N N . ALA A 1 101 ? -4.064 2.375 5.173 1.00 83.75 101 ALA A N 1
ATOM 781 C CA . ALA A 1 101 ? -5.014 1.618 5.977 1.00 83.75 101 ALA A CA 1
ATOM 782 C C . ALA A 1 101 ? -5.680 2.478 7.056 1.00 83.75 101 ALA A C 1
ATOM 784 O O . ALA A 1 101 ? -6.902 2.458 7.170 1.00 83.75 101 ALA A O 1
ATOM 785 N N . MET A 1 102 ? -4.890 3.263 7.799 1.00 85.38 102 MET A N 1
ATOM 786 C CA . MET A 1 102 ? -5.398 4.143 8.854 1.00 85.38 102 MET A CA 1
ATOM 787 C C . MET A 1 102 ? -6.327 5.216 8.291 1.00 85.38 102 MET A C 1
ATOM 789 O O . MET A 1 102 ? -7.427 5.391 8.802 1.00 85.38 102 MET A O 1
ATOM 793 N N . HIS A 1 103 ? -5.946 5.877 7.194 1.00 85.56 103 HIS A N 1
ATOM 794 C CA . HIS A 1 103 ? -6.813 6.868 6.548 1.00 85.56 103 HIS A CA 1
ATOM 795 C C . HIS A 1 103 ? -8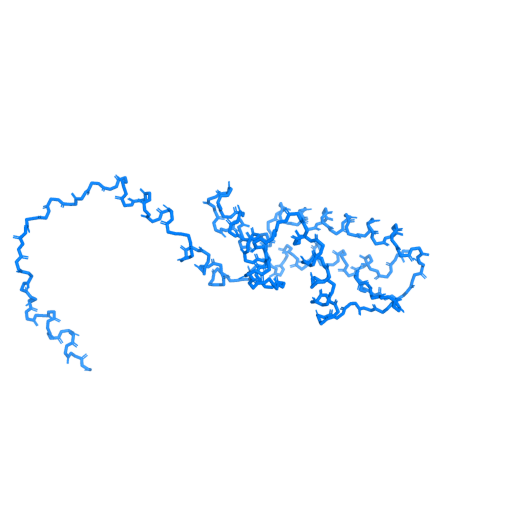.121 6.240 6.046 1.00 85.56 103 HIS A C 1
ATOM 797 O O . HIS A 1 103 ? -9.189 6.831 6.182 1.00 85.56 103 HIS A O 1
ATOM 803 N N . THR A 1 104 ? -8.057 5.022 5.502 1.00 83.44 104 THR A N 1
ATOM 804 C CA . THR A 1 104 ? -9.254 4.292 5.060 1.00 83.44 104 THR A CA 1
ATOM 805 C C . THR A 1 104 ? -10.138 3.914 6.247 1.00 83.44 104 THR A C 1
ATOM 807 O O . THR A 1 104 ? -11.359 4.047 6.164 1.00 83.44 104 THR A O 1
ATOM 810 N N . LEU A 1 105 ? -9.545 3.477 7.362 1.00 84.31 105 LEU A N 1
ATOM 811 C CA . LEU A 1 105 ? -10.272 3.162 8.590 1.00 84.31 105 LEU A CA 1
ATOM 812 C C . LEU A 1 105 ? -10.986 4.404 9.126 1.00 84.31 105 LEU A C 1
ATOM 814 O O . LEU A 1 105 ? -12.186 4.352 9.357 1.00 84.31 105 LEU A O 1
ATOM 818 N N . GLN A 1 106 ? -10.284 5.533 9.223 1.00 81.81 106 GLN A N 1
ATOM 819 C CA . GLN A 1 106 ? -10.851 6.797 9.695 1.00 81.81 106 GLN A CA 1
ATOM 820 C C . GLN A 1 106 ? -11.994 7.298 8.805 1.00 81.81 106 GLN A C 1
ATOM 822 O O . GLN A 1 106 ? -13.013 7.761 9.313 1.00 81.81 106 GLN A O 1
ATOM 827 N N . ALA A 1 107 ? -11.858 7.168 7.483 1.00 83.69 107 ALA A N 1
ATOM 828 C CA . ALA A 1 107 ? -12.888 7.594 6.540 1.00 83.69 107 ALA A CA 1
ATOM 829 C C . ALA A 1 107 ? -14.123 6.680 6.538 1.00 83.69 107 ALA A C 1
ATOM 831 O O . ALA A 1 107 ? -15.237 7.144 6.310 1.00 83.69 107 ALA A O 1
ATOM 832 N N . THR A 1 108 ? -13.938 5.373 6.744 1.00 82.31 108 THR A N 1
ATOM 833 C CA . THR A 1 108 ? -15.016 4.389 6.558 1.00 82.31 108 THR A CA 1
ATOM 834 C C . THR A 1 108 ? -15.615 3.849 7.849 1.00 82.31 108 THR A C 1
ATOM 836 O O . THR A 1 108 ? -16.707 3.281 7.785 1.00 82.31 108 THR A O 1
ATOM 839 N N . ARG A 1 109 ? -14.901 3.981 8.976 1.00 81.25 109 ARG A N 1
ATOM 840 C CA . ARG A 1 109 ? -15.194 3.355 10.277 1.00 81.25 109 ARG A CA 1
ATOM 841 C C . ARG A 1 109 ? -15.557 1.864 10.165 1.00 81.25 109 ARG A C 1
ATOM 843 O O . ARG A 1 109 ? -16.376 1.347 10.916 1.00 81.25 109 ARG A O 1
ATOM 850 N N . ASP A 1 110 ? -14.998 1.162 9.171 1.00 80.81 110 ASP A N 1
ATOM 851 C CA . ASP A 1 110 ? -15.273 -0.259 8.933 1.00 80.81 110 ASP A CA 1
ATOM 852 C C . ASP A 1 110 ? -13.989 -1.019 8.586 1.00 80.81 110 ASP A C 1
ATOM 854 O O . ASP A 1 110 ? -13.484 -0.998 7.458 1.00 80.81 110 ASP A O 1
ATOM 858 N N . ILE A 1 111 ? -13.492 -1.767 9.570 1.00 79.00 111 ILE A N 1
ATOM 859 C CA . ILE A 1 111 ? -12.291 -2.601 9.463 1.00 79.00 111 ILE A CA 1
ATOM 860 C C . ILE A 1 111 ? -12.383 -3.646 8.339 1.00 79.00 111 ILE A C 1
ATOM 862 O O . ILE A 1 111 ? -11.366 -4.030 7.758 1.00 79.00 111 ILE A O 1
ATOM 866 N N . ARG A 1 112 ? -13.593 -4.093 7.978 1.00 76.06 112 ARG A N 1
ATOM 867 C CA . ARG A 1 112 ? -13.797 -5.078 6.907 1.00 76.06 112 ARG A CA 1
ATOM 868 C C . ARG A 1 112 ? -13.550 -4.446 5.545 1.00 76.06 112 ARG A C 1
ATOM 870 O O . ARG A 1 112 ? -12.962 -5.095 4.685 1.00 76.06 112 ARG A O 1
ATOM 877 N N . LYS A 1 113 ? -13.924 -3.174 5.360 1.00 76.62 113 LYS A N 1
ATOM 878 C CA . LYS A 1 113 ? -13.608 -2.419 4.137 1.00 76.62 113 LYS A CA 1
ATOM 879 C C . LYS A 1 113 ? -12.101 -2.226 4.000 1.00 76.62 113 LYS A C 1
ATOM 881 O O . LYS A 1 113 ? -11.566 -2.446 2.920 1.00 76.62 113 LYS A O 1
ATOM 886 N N . VAL A 1 114 ? -11.403 -1.930 5.096 1.00 78.69 114 VAL A N 1
ATOM 887 C CA . VAL A 1 114 ? -9.932 -1.834 5.111 1.00 78.69 114 VAL A CA 1
ATOM 888 C C . VAL A 1 114 ? -9.280 -3.168 4.727 1.00 78.69 114 VAL A C 1
ATOM 890 O O . VAL A 1 114 ? -8.425 -3.200 3.843 1.00 78.69 114 VAL A O 1
ATOM 893 N N . ALA A 1 115 ? -9.714 -4.282 5.331 1.00 74.94 115 ALA A N 1
ATOM 894 C CA . ALA A 1 115 ? -9.216 -5.620 4.997 1.00 74.94 115 ALA A CA 1
ATOM 895 C C . ALA A 1 115 ? -9.441 -5.968 3.516 1.00 74.94 115 ALA A C 1
ATOM 897 O O . ALA A 1 115 ? -8.546 -6.501 2.858 1.00 74.94 115 ALA A O 1
ATOM 898 N N . LEU A 1 116 ? -10.616 -5.619 2.989 1.00 74.62 116 LEU A N 1
ATOM 899 C CA . LEU A 1 116 ? -11.005 -5.847 1.601 1.00 74.62 116 LEU A CA 1
ATOM 900 C C . LEU A 1 116 ? -10.138 -5.055 0.617 1.00 74.62 116 LEU A C 1
ATOM 902 O O . LEU A 1 116 ? -9.630 -5.615 -0.353 1.00 74.62 116 LEU A O 1
ATOM 906 N N . TRP A 1 117 ? -9.937 -3.764 0.888 1.00 72.94 117 TRP A N 1
ATOM 907 C CA . TRP A 1 117 ? -9.147 -2.860 0.048 1.00 72.94 117 TRP A CA 1
ATOM 908 C C . TRP A 1 117 ? -7.664 -3.226 0.040 1.00 72.94 117 TRP A C 1
ATOM 910 O O . TRP A 1 117 ? -6.993 -3.098 -0.980 1.00 72.94 117 TRP A O 1
ATOM 920 N N . LEU A 1 118 ? -7.152 -3.734 1.161 1.00 76.56 118 LEU A N 1
ATOM 921 C CA . LEU A 1 118 ? -5.761 -4.161 1.282 1.00 76.56 118 LEU A CA 1
ATOM 922 C C . LEU A 1 118 ? -5.544 -5.627 0.876 1.00 76.56 118 LEU A C 1
ATOM 924 O O . LEU A 1 118 ? -4.396 -6.063 0.784 1.00 76.56 118 LEU A O 1
ATOM 928 N N . GLY A 1 119 ? -6.607 -6.390 0.608 1.00 68.88 119 GLY A N 1
ATOM 929 C CA . GLY A 1 119 ? -6.519 -7.789 0.185 1.00 68.88 119 GLY A CA 1
ATOM 930 C C . GLY A 1 119 ? -6.041 -8.736 1.290 1.00 68.88 119 GLY A C 1
ATOM 931 O O . GLY A 1 119 ? -5.326 -9.701 1.020 1.00 68.88 119 GLY A O 1
ATOM 932 N N . HIS A 1 120 ? -6.380 -8.455 2.550 1.00 74.44 120 HIS A N 1
ATOM 933 C CA . HIS A 1 120 ? -6.026 -9.325 3.670 1.00 74.44 120 HIS A CA 1
ATOM 934 C C . HIS A 1 120 ? -6.917 -10.574 3.686 1.00 74.44 120 HIS A C 1
ATOM 936 O O . HIS A 1 120 ? -8.137 -10.478 3.761 1.00 74.44 120 HIS A O 1
ATOM 942 N N . ALA A 1 121 ? -6.295 -11.756 3.654 1.00 51.06 121 ALA A N 1
ATOM 943 C CA . ALA A 1 121 ? -6.997 -13.041 3.742 1.00 51.06 121 ALA A CA 1
ATOM 944 C C . ALA A 1 121 ? -7.542 -13.333 5.154 1.00 51.06 121 ALA A C 1
ATOM 946 O O . ALA A 1 121 ? -8.446 -14.146 5.313 1.00 51.06 121 ALA A O 1
ATOM 947 N N . SER A 1 122 ? -6.987 -12.672 6.174 1.00 56.78 122 SER A N 1
ATOM 948 C CA . SER A 1 122 ? -7.360 -12.823 7.581 1.00 56.78 122 SER A CA 1
ATOM 949 C C . SER A 1 122 ? -7.555 -11.458 8.236 1.00 56.78 122 SER A C 1
ATOM 951 O O . SER A 1 122 ? -6.745 -10.552 8.031 1.00 56.78 122 SER A O 1
ATOM 953 N N . LEU A 1 123 ? -8.559 -11.326 9.103 1.00 60.81 123 LEU A N 1
ATOM 954 C CA . LEU A 1 123 ? -8.783 -10.098 9.876 1.00 60.81 123 LEU A CA 1
ATOM 955 C C . LEU A 1 123 ? -7.677 -9.825 10.910 1.00 60.81 123 LEU A C 1
ATOM 957 O O . LEU A 1 123 ? -7.479 -8.673 11.281 1.00 60.81 123 LEU A O 1
ATOM 961 N N . GLN A 1 124 ? -6.896 -10.837 11.298 1.00 60.00 124 GLN A N 1
ATOM 962 C CA . GLN A 1 124 ? -5.826 -10.726 12.297 1.00 60.00 124 GLN A CA 1
ATOM 963 C C . GLN A 1 124 ? -4.731 -9.714 11.910 1.00 60.00 124 GLN A C 1
ATOM 965 O O . GLN A 1 124 ? -4.287 -8.931 12.744 1.00 60.00 124 GLN A O 1
ATOM 970 N N . SER A 1 125 ? -4.343 -9.649 10.630 1.00 61.12 125 SER A N 1
ATOM 971 C CA . SER A 1 125 ? -3.392 -8.639 10.130 1.00 61.12 125 SER A CA 1
ATOM 972 C C . SER A 1 125 ? -3.992 -7.231 10.054 1.00 61.12 125 SER A C 1
ATOM 974 O O . SER A 1 125 ? -3.264 -6.252 9.918 1.00 61.12 125 SER A O 1
ATOM 976 N N . THR A 1 126 ? -5.320 -7.126 10.127 1.00 63.03 126 THR A N 1
ATOM 977 C CA . THR A 1 126 ? -6.070 -5.865 10.063 1.00 63.03 126 THR A CA 1
ATOM 978 C C . THR A 1 126 ? -6.392 -5.343 11.466 1.00 63.03 126 THR A C 1
ATOM 980 O O . THR A 1 126 ? -6.438 -4.136 11.669 1.00 63.03 126 THR A O 1
ATOM 983 N N . GLU A 1 127 ? -6.512 -6.226 12.464 1.00 69.19 127 GLU A N 1
ATOM 984 C CA . GLU A 1 127 ? -6.723 -5.873 13.878 1.00 69.19 127 GLU A CA 1
ATOM 985 C C . GLU A 1 127 ? -5.613 -4.963 14.435 1.00 69.19 127 GLU A C 1
ATOM 987 O O . GLU A 1 127 ? -5.857 -4.132 15.311 1.00 69.19 127 GLU A O 1
ATOM 992 N N . ALA A 1 128 ? -4.402 -5.051 13.872 1.00 68.69 128 ALA A N 1
ATOM 993 C CA . ALA A 1 128 ? -3.302 -4.140 14.176 1.00 68.69 128 ALA A CA 1
ATOM 994 C C . ALA A 1 128 ? -3.675 -2.654 13.983 1.00 68.69 128 ALA A C 1
ATOM 996 O O . ALA A 1 128 ? -3.160 -1.809 14.710 1.00 68.69 128 ALA A O 1
ATOM 997 N N . TYR A 1 129 ? -4.591 -2.330 13.062 1.00 69.19 129 TYR A N 1
ATOM 998 C CA . TYR A 1 129 ? -5.054 -0.957 12.834 1.00 69.19 129 TYR A CA 1
ATOM 999 C C . TYR A 1 129 ? -6.028 -0.474 13.920 1.00 69.19 129 TYR A C 1
ATOM 1001 O O . TYR A 1 129 ? -5.916 0.662 14.369 1.00 69.19 129 TYR A O 1
ATOM 1009 N N . LEU A 1 130 ? -6.909 -1.347 14.428 1.00 68.69 130 LEU A N 1
ATOM 1010 C CA . LEU A 1 130 ? -7.820 -1.016 15.541 1.00 68.69 130 LEU A CA 1
ATOM 1011 C C . LEU A 1 130 ? -7.070 -0.734 16.845 1.00 68.69 130 LEU A C 1
ATOM 1013 O O . LEU A 1 130 ? -7.526 0.028 17.690 1.00 68.69 130 LEU A O 1
ATOM 1017 N N . ARG A 1 131 ? -5.919 -1.381 17.045 1.00 67.62 131 ARG A N 1
ATOM 1018 C CA . ARG A 1 131 ? -5.072 -1.128 18.219 1.00 67.62 131 ARG A CA 1
ATOM 1019 C C . ARG A 1 131 ? -4.282 0.175 18.095 1.00 67.62 131 ARG A C 1
ATOM 1021 O O . ARG A 1 131 ? -3.885 0.718 19.121 1.00 67.62 131 ARG A O 1
ATOM 1028 N N . ALA A 1 132 ? -4.047 0.643 16.870 1.00 63.53 132 ALA A N 1
ATOM 1029 C CA . ALA A 1 132 ? -3.283 1.851 16.586 1.00 63.53 132 ALA A CA 1
ATOM 1030 C C . ALA A 1 132 ? -4.126 3.133 16.684 1.00 63.53 132 ALA A C 1
ATOM 1032 O O . ALA A 1 132 ? -3.576 4.168 17.050 1.00 63.53 132 ALA A O 1
ATOM 1033 N N . ASP A 1 133 ? -5.433 3.071 16.395 1.00 65.69 133 ASP A N 1
ATOM 1034 C CA . ASP A 1 133 ? -6.352 4.203 16.576 1.00 65.69 133 ASP A CA 1
ATOM 1035 C C . ASP A 1 133 ? -7.240 4.006 17.821 1.00 65.69 133 ASP A C 1
ATOM 1037 O O . ASP A 1 133 ? -8.193 3.225 17.788 1.00 65.69 133 ASP A O 1
ATOM 1041 N N . PRO A 1 134 ? -6.954 4.690 18.945 1.00 63.59 134 PRO A N 1
ATOM 1042 C CA . PRO A 1 134 ? -7.774 4.598 20.146 1.00 63.59 134 PRO A CA 1
ATOM 1043 C C . PRO A 1 134 ? -9.074 5.407 20.041 1.00 63.59 134 PRO A C 1
ATOM 1045 O O . PRO A 1 134 ? -9.870 5.346 20.975 1.00 63.59 134 PRO A O 1
ATOM 1048 N N . SER A 1 135 ? -9.305 6.162 18.959 1.00 68.00 135 SER A N 1
ATOM 1049 C CA . SER A 1 135 ? -10.423 7.110 18.858 1.00 68.00 135 SER A CA 1
ATOM 1050 C C . SER A 1 135 ? -11.781 6.430 19.033 1.00 68.00 135 SER A C 1
ATOM 1052 O O . SER A 1 135 ? -12.584 6.894 19.834 1.00 68.00 135 SER A O 1
ATOM 1054 N N . GLU A 1 136 ? -12.007 5.278 18.392 1.00 66.06 136 GLU A N 1
ATOM 1055 C CA . GLU A 1 136 ? -13.247 4.501 18.571 1.00 66.06 136 GLU A CA 1
ATOM 1056 C C . GLU A 1 136 ? -13.402 3.972 20.004 1.00 66.06 136 GLU A C 1
ATOM 1058 O O . GLU A 1 136 ? -14.504 3.969 20.548 1.00 66.06 136 GLU A O 1
ATOM 1063 N N . LYS A 1 137 ? -12.305 3.558 20.656 1.00 64.38 137 LYS A N 1
ATOM 1064 C CA . LYS A 1 137 ? -12.344 3.131 22.066 1.00 64.38 137 LYS A CA 1
ATOM 1065 C C . LYS A 1 137 ? -12.683 4.294 22.990 1.00 64.38 137 LYS A C 1
ATOM 1067 O O . LYS A 1 137 ? -13.456 4.112 23.922 1.00 64.38 137 LYS A O 1
ATOM 1072 N N . LEU A 1 138 ? -12.102 5.465 22.748 1.00 69.00 138 LEU A N 1
ATOM 1073 C CA . LEU A 1 138 ? -12.353 6.668 23.536 1.00 69.00 138 LEU A CA 1
ATOM 1074 C C . LEU A 1 138 ? -13.779 7.190 23.327 1.00 69.00 138 LEU A C 1
ATOM 1076 O O . LEU A 1 138 ? -14.408 7.594 24.297 1.00 69.00 138 LEU A O 1
ATOM 1080 N N . GLU A 1 139 ? -14.309 7.122 22.104 1.00 72.62 139 GLU A N 1
ATOM 1081 C CA . GLU A 1 139 ? -15.701 7.468 21.782 1.00 72.62 139 GLU A CA 1
ATOM 1082 C C . GLU A 1 139 ? -16.685 6.475 22.431 1.00 72.62 139 GLU A C 1
ATOM 1084 O O . GLU A 1 139 ? -17.652 6.877 23.068 1.00 72.62 139 GLU A O 1
ATOM 1089 N N . ALA A 1 140 ? -16.409 5.168 22.385 1.00 68.12 140 ALA A N 1
ATOM 1090 C CA . ALA A 1 140 ? -17.229 4.173 23.082 1.00 68.12 140 ALA A CA 1
ATOM 1091 C C . ALA A 1 140 ? -17.210 4.358 24.613 1.00 68.12 140 ALA A C 1
ATOM 1093 O O . ALA A 1 140 ? -18.237 4.203 25.281 1.00 68.12 140 ALA A O 1
ATOM 1094 N N . LEU A 1 141 ? -16.049 4.715 25.174 1.00 69.94 141 LEU A N 1
ATOM 1095 C CA . LEU A 1 141 ? -15.906 5.038 26.593 1.00 69.94 141 LEU A CA 1
ATOM 1096 C C . LEU A 1 141 ? -16.613 6.345 26.966 1.00 69.94 141 LEU A C 1
ATOM 1098 O O . LEU A 1 141 ? -17.144 6.426 28.066 1.00 69.94 141 LEU A O 1
ATOM 1102 N N . SER A 1 142 ? -16.644 7.349 26.085 1.00 70.62 142 SER A N 1
ATOM 1103 C CA . SER A 1 142 ? -17.300 8.631 26.370 1.00 70.62 142 SER A CA 1
ATOM 1104 C C . SER A 1 142 ? -18.826 8.556 26.284 1.00 70.62 142 SER A C 1
ATOM 1106 O O . SER A 1 142 ? -19.510 9.271 27.014 1.00 70.62 142 SER A O 1
ATOM 1108 N N . VAL A 1 143 ? -19.366 7.672 25.438 1.00 75.56 143 VAL A N 1
ATOM 1109 C CA . VAL A 1 143 ? -20.813 7.402 25.334 1.00 75.56 143 VAL A CA 1
ATOM 1110 C C . VAL A 1 143 ? -21.316 6.550 26.508 1.00 75.56 143 VAL A C 1
ATOM 1112 O O . VAL A 1 143 ? -22.494 6.599 26.861 1.00 75.56 143 VAL A O 1
ATOM 1115 N N . THR A 1 144 ? -20.429 5.795 27.157 1.00 66.88 144 THR A N 1
ATOM 1116 C CA . THR A 1 144 ? -20.773 4.989 28.331 1.00 66.88 144 THR A CA 1
ATOM 1117 C C . THR A 1 144 ? -20.644 5.838 29.594 1.00 66.88 144 THR A C 1
ATOM 1119 O O . THR A 1 144 ? -19.551 6.268 29.952 1.00 66.88 144 THR A O 1
ATOM 1122 N N . SER A 1 145 ? -21.743 6.070 30.318 1.00 68.94 145 SER A N 1
ATOM 1123 C CA . SER A 1 145 ? -21.649 6.655 31.661 1.00 68.94 145 SER A CA 1
ATOM 1124 C C . SER A 1 145 ? -20.775 5.760 32.537 1.00 68.94 145 SER A C 1
ATOM 1126 O O . SER A 1 145 ? -20.979 4.543 32.561 1.00 68.94 145 SER A O 1
ATOM 1128 N N . ALA A 1 146 ? -19.810 6.350 33.252 1.00 64.81 146 ALA A N 1
ATOM 1129 C CA . ALA A 1 146 ? -19.018 5.605 34.221 1.00 64.81 146 ALA A CA 1
ATOM 1130 C C . ALA A 1 146 ? -19.991 4.849 35.140 1.00 64.81 146 ALA A C 1
ATOM 1132 O O . ALA A 1 146 ? -20.904 5.479 35.685 1.00 64.81 146 ALA A O 1
ATOM 1133 N N . PRO A 1 147 ? -19.869 3.516 35.276 1.00 69.75 147 PRO A N 1
ATOM 1134 C CA . PRO A 1 147 ? -20.724 2.791 36.196 1.00 69.75 147 PRO A CA 1
ATOM 1135 C C . PRO A 1 147 ? -20.592 3.450 37.569 1.00 69.75 147 PRO A C 1
ATOM 1137 O O . PRO A 1 147 ? -19.488 3.835 37.959 1.00 69.75 147 PRO A O 1
ATOM 1140 N N . ASN A 1 148 ? -21.714 3.612 38.275 1.00 67.75 148 ASN A N 1
ATOM 1141 C CA . ASN A 1 148 ? -21.738 4.114 39.648 1.00 67.75 148 ASN A CA 1
ATOM 1142 C C . ASN A 1 148 ? -21.038 3.094 40.555 1.00 67.75 148 ASN A C 1
ATOM 1144 O O . ASN A 1 148 ? -21.668 2.286 41.235 1.00 67.75 148 ASN A O 1
ATOM 1148 N N . LEU A 1 149 ? -19.712 3.090 40.502 1.00 67.69 149 LEU A N 1
ATOM 1149 C CA . LEU A 1 149 ? -18.847 2.257 41.304 1.00 67.69 149 LEU A CA 1
ATOM 1150 C C . LEU A 1 149 ? -18.571 3.028 42.581 1.00 67.69 149 LEU A C 1
ATOM 1152 O O . LEU A 1 149 ? -17.915 4.068 42.583 1.00 67.69 149 LEU A O 1
ATOM 1156 N N . THR A 1 150 ? -19.085 2.512 43.687 1.00 73.44 150 THR A N 1
ATOM 1157 C CA . THR A 1 150 ? -18.676 2.983 45.003 1.00 73.44 150 THR A CA 1
ATOM 1158 C C . THR A 1 150 ? -17.190 2.674 45.162 1.00 73.44 150 THR A C 1
ATOM 1160 O O . THR A 1 150 ? -16.765 1.540 44.931 1.00 73.44 150 THR A O 1
ATOM 1163 N N . ALA A 1 151 ? -16.386 3.671 45.535 1.00 68.06 151 ALA A N 1
ATOM 1164 C CA . ALA A 1 151 ? -14.976 3.448 45.827 1.00 68.06 151 ALA A CA 1
ATOM 1165 C C . ALA A 1 151 ? -14.860 2.410 46.956 1.00 68.06 151 ALA A C 1
ATOM 1167 O O . ALA A 1 151 ? -15.260 2.656 48.092 1.00 68.06 151 ALA A O 1
ATOM 1168 N N . GLY A 1 152 ? -14.338 1.231 46.631 1.00 75.50 152 GLY A N 1
ATOM 1169 C CA . GLY A 1 152 ? -14.174 0.122 47.560 1.00 75.50 152 GLY A CA 1
ATOM 1170 C C . GLY A 1 152 ? -12.830 -0.553 47.338 1.00 75.50 152 GLY A C 1
ATOM 1171 O O . GLY A 1 152 ? -12.327 -0.617 46.217 1.00 75.50 152 GLY A O 1
ATOM 1172 N N . ARG A 1 153 ? -12.220 -1.068 48.408 1.00 79.25 153 ARG A N 1
ATOM 1173 C CA . ARG A 1 153 ? -11.056 -1.948 48.262 1.00 79.25 153 ARG A CA 1
ATOM 1174 C C . ARG A 1 153 ? -11.543 -3.286 47.725 1.00 79.25 153 ARG A C 1
ATOM 1176 O O . ARG A 1 153 ? -12.269 -3.995 48.420 1.00 79.25 153 ARG A O 1
ATOM 1183 N N . PHE A 1 154 ? -11.135 -3.628 46.506 1.00 82.75 154 PHE A N 1
ATOM 1184 C CA . PHE A 1 154 ? -11.372 -4.953 45.949 1.00 82.75 154 PHE A CA 1
ATOM 1185 C C . PHE A 1 154 ? -10.727 -6.004 46.862 1.00 82.75 154 PHE A C 1
ATOM 1187 O O . PHE A 1 154 ? -9.505 -6.038 47.016 1.00 82.75 154 PHE A O 1
ATOM 1194 N N . ARG A 1 155 ? -11.555 -6.838 47.500 1.00 83.19 155 ARG A N 1
ATOM 1195 C CA . ARG A 1 155 ? -11.113 -8.053 48.186 1.00 83.19 155 ARG A CA 1
ATOM 1196 C C . ARG A 1 155 ? -11.385 -9.228 47.250 1.00 83.19 155 ARG A C 1
ATOM 1198 O O . ARG A 1 155 ? -12.556 -9.549 47.046 1.00 83.19 155 ARG A O 1
ATOM 1205 N N . PRO A 1 156 ? -10.347 -9.830 46.647 1.00 82.50 156 PRO A N 1
ATOM 1206 C CA . PRO A 1 156 ? -10.542 -10.976 45.776 1.00 82.50 156 PRO A CA 1
ATOM 1207 C C . PRO A 1 156 ? -11.159 -12.129 46.586 1.00 82.50 156 PRO A C 1
ATOM 1209 O O . PRO A 1 156 ? -10.640 -12.449 47.655 1.00 82.50 156 PRO A O 1
ATOM 1212 N N . PRO A 1 157 ? -12.263 -12.740 46.125 1.00 87.00 157 PRO A N 1
ATOM 1213 C CA . PRO A 1 157 ? -12.855 -13.887 46.803 1.00 87.00 157 PRO A CA 1
ATOM 1214 C C . PRO A 1 157 ? -11.943 -15.115 46.690 1.00 87.00 157 PRO A C 1
ATOM 1216 O O . PRO A 1 157 ? -11.251 -15.285 45.686 1.00 87.00 157 PRO A O 1
ATOM 1219 N N . ASP A 1 158 ? -11.997 -16.013 47.675 1.00 86.50 158 ASP A N 1
ATOM 1220 C CA . ASP A 1 158 ? -11.121 -17.195 47.745 1.00 86.50 158 ASP A CA 1
ATOM 1221 C C . ASP A 1 158 ? -11.206 -18.080 46.497 1.00 86.50 158 ASP A C 1
ATOM 1223 O O . ASP A 1 158 ? -10.200 -18.614 46.041 1.00 86.50 158 ASP A O 1
ATOM 1227 N N . LYS A 1 159 ? -12.388 -18.164 45.870 1.00 86.06 159 LYS A N 1
ATOM 1228 C CA . LYS A 1 159 ? -12.566 -18.841 44.575 1.00 86.06 159 LYS A CA 1
ATOM 1229 C C . LYS A 1 159 ? -11.708 -18.230 43.467 1.00 86.06 159 LYS A C 1
ATOM 1231 O O . LYS A 1 159 ? -11.154 -18.967 42.663 1.00 86.06 159 LYS A O 1
ATOM 1236 N N . LEU A 1 160 ? -11.599 -16.904 43.417 1.00 81.50 160 LEU A N 1
ATOM 1237 C CA . LEU A 1 160 ? -10.806 -16.190 42.416 1.00 81.50 160 LEU A CA 1
ATOM 1238 C C . LEU A 1 160 ? -9.306 -16.340 42.698 1.00 81.50 160 LEU A C 1
ATOM 1240 O O . LEU A 1 160 ? -8.537 -16.557 41.768 1.00 81.50 160 LEU A O 1
ATOM 1244 N N . LEU A 1 161 ? -8.899 -16.318 43.972 1.00 86.81 161 LEU A N 1
ATOM 1245 C CA . LEU A 1 161 ? -7.523 -16.626 44.376 1.00 86.81 161 LEU A CA 1
ATOM 1246 C C . LEU A 1 161 ? -7.138 -18.073 44.040 1.00 86.81 161 LEU A C 1
ATOM 1248 O O . LEU A 1 161 ? -6.058 -18.306 43.509 1.00 86.81 161 LEU A O 1
ATOM 1252 N N . ALA A 1 162 ? -8.028 -19.037 44.280 1.00 85.94 162 ALA A N 1
ATOM 1253 C CA . ALA A 1 162 ? -7.817 -20.438 43.923 1.00 85.94 162 ALA A CA 1
ATOM 1254 C C . ALA A 1 162 ? -7.729 -20.644 42.402 1.00 85.94 162 ALA A C 1
ATOM 1256 O O . ALA A 1 162 ? -6.904 -21.422 41.940 1.00 85.94 162 ALA A O 1
ATOM 1257 N N . MET A 1 163 ? -8.532 -19.916 41.620 1.00 84.19 163 MET A N 1
ATOM 1258 C CA . MET A 1 163 ? -8.516 -19.992 40.156 1.00 84.19 163 MET A CA 1
ATOM 1259 C C . MET A 1 163 ? -7.235 -19.400 39.547 1.00 84.19 163 MET A C 1
ATOM 1261 O O . MET A 1 163 ? -6.763 -19.892 38.530 1.00 84.19 163 MET A O 1
ATOM 1265 N N . LEU A 1 164 ? -6.663 -18.360 40.167 1.00 79.56 164 LEU A N 1
ATOM 1266 C CA . LEU A 1 164 ? -5.406 -17.734 39.733 1.00 79.56 164 LEU A CA 1
ATOM 1267 C C . LEU A 1 164 ? -4.159 -18.481 40.228 1.00 79.56 164 LEU A C 1
ATOM 1269 O O . LEU A 1 164 ? -3.124 -18.444 39.567 1.00 79.56 164 LEU A O 1
ATOM 1273 N N . ASN A 1 165 ? -4.257 -19.160 41.374 1.00 80.75 165 ASN A N 1
ATOM 1274 C CA . ASN A 1 165 ? -3.190 -19.999 41.931 1.00 80.75 165 ASN A CA 1
ATOM 1275 C C . ASN A 1 165 ? -3.236 -21.451 41.421 1.00 80.75 165 ASN A C 1
ATOM 1277 O O . ASN A 1 165 ? -2.342 -22.238 41.736 1.00 80.75 165 ASN A O 1
ATOM 1281 N N . GLY A 1 166 ? -4.259 -21.805 40.642 1.00 59.16 166 GLY A N 1
ATOM 1282 C CA . GLY A 1 166 ? -4.361 -23.078 39.942 1.00 59.16 166 GLY A CA 1
ATOM 1283 C C . GLY A 1 166 ? -3.396 -23.120 38.762 1.00 59.16 166 GLY A C 1
ATOM 1284 O O . GLY A 1 166 ? -3.689 -22.576 37.699 1.00 59.16 166 GLY A O 1
ATOM 1285 N N . LYS A 1 167 ? -2.241 -23.752 38.980 1.00 50.59 167 LYS A N 1
ATOM 1286 C CA . LYS A 1 167 ? -1.468 -24.405 37.918 1.00 50.59 167 LYS A CA 1
ATOM 1287 C C . LYS A 1 167 ? -2.209 -25.634 37.408 1.00 50.59 167 LYS A C 1
ATOM 1289 O O . LYS A 1 167 ? -2.821 -26.322 38.256 1.00 50.59 167 LYS A O 1
#

Foldseek 3Di:
DAPLPVVLCCCLPPCQCPVLVHDPVLSVVVVVVVVVLVVVQVVPPVDDDDDNASDADPVRHHQDQVNVQVVVVVVLVVVCVVPVVSVVDDDHPVVVLLVVLLVCCVVPVDLVVSCSVSVPSDSVVSVVSVVVDCPVVVVVVVVDDDPPDDDDDDDDDPVRVCVVPPD

Sequence (167 aa):
MTALAPPLAAFLREHLPRDRRASPHTCEAYAYSFQLLVTFAARRLRTQGLDTALFLNGTGRAMTRSGFEYILAKHIEIAAAVQPSIIGKKVSPHVLRHSCAMHTLQATRDIRKVALWLGHASLQSTEAYLRADPSEKLEALSVTSAPNLTAGRFRPPDKLLAMLNGK